Protein AF-A0A381KMI1-F1 (afdb_monomer_lite)

Radius of gyration: 19.14 Å; chains: 1; bounding box: 44×17×41 Å

pLDDT: mean 84.15, std 13.02, range [49.31, 94.44]

Secondary structure (DSSP, 8-state):
---HHHHHIIIIIHHHHHHHHT-SSGGGS------------SSTTT----

Organism: Clostridioides difficile (NCBI:txid1496)

Foldseek 3Di:
DDDPVRCCCVPPVLVVQCVVVVDPDSVPRDDDDDDDDDDDCPPCVPPVDD

InterPro domains:
  IPR022803 Large ribosomal subunit protein uL5 domain superfamily [G3DSA:3.30.1440.10] (1-50)
  IPR022803 Large ribosomal subunit protein uL5 domain superfamily [SSF55282] (4-49)
  IPR031310 Large ribosomal subunit protein uL5, N-terminal [PF00281] (25-49)

Structure (mmCIF, N/CA/C/O bac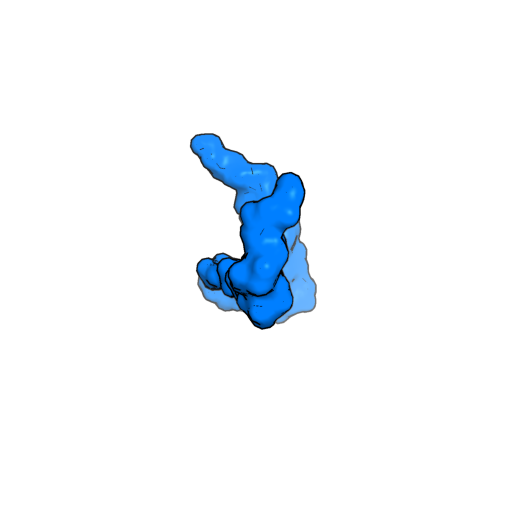kbone):
data_AF-A0A381KMI1-F1
#
_entry.id   AF-A0A381KMI1-F1
#
loop_
_atom_site.group_PDB
_atom_site.id
_atom_site.type_symbol
_atom_site.label_atom_id
_atom_site.label_alt_id
_atom_site.label_comp_id
_atom_site.label_asym_id
_atom_site.label_entity_id
_atom_site.label_seq_id
_atom_site.pdbx_PDB_ins_code
_atom_site.Cartn_x
_atom_site.Cartn_y
_atom_site.Cartn_z
_atom_site.occupancy
_atom_site.B_iso_or_equiv
_atom_site.auth_seq_id
_atom_site.auth_comp_id
_atom_site.auth_asym_id
_atom_site.auth_atom_id
_atom_site.pdbx_PDB_model_num
ATOM 1 N N . MET A 1 1 ? 14.239 6.526 9.202 1.00 59.03 1 MET A N 1
ATOM 2 C CA . MET A 1 1 ? 13.325 7.478 8.533 1.00 59.03 1 MET A CA 1
ATOM 3 C C . MET A 1 1 ? 12.415 6.678 7.616 1.00 59.03 1 MET A C 1
ATOM 5 O O . MET A 1 1 ? 12.939 5.931 6.799 1.00 59.03 1 MET A O 1
ATOM 9 N N . ALA A 1 2 ? 11.095 6.739 7.806 1.00 70.81 2 ALA A N 1
ATOM 10 C CA . ALA A 1 2 ? 10.146 6.078 6.906 1.00 70.81 2 ALA A CA 1
ATOM 11 C C . ALA A 1 2 ? 10.066 6.855 5.581 1.00 70.81 2 ALA A C 1
ATOM 13 O O . ALA A 1 2 ? 10.266 8.068 5.558 1.00 70.81 2 ALA A O 1
ATOM 14 N N . SER A 1 3 ? 9.819 6.171 4.461 1.00 90.94 3 SER A N 1
ATOM 15 C CA . SER A 1 3 ? 9.687 6.859 3.168 1.00 90.94 3 SER A CA 1
ATOM 16 C C . SER A 1 3 ? 8.398 7.690 3.126 1.00 90.94 3 SER A C 1
ATOM 18 O O . SER A 1 3 ? 7.377 7.287 3.685 1.00 90.94 3 SER A O 1
ATOM 20 N N . ARG A 1 4 ? 8.400 8.818 2.400 1.00 94.44 4 ARG A N 1
ATOM 21 C CA . ARG A 1 4 ? 7.210 9.680 2.232 1.00 94.44 4 ARG A CA 1
ATOM 22 C C . ARG A 1 4 ? 5.960 8.892 1.812 1.00 94.44 4 ARG A C 1
ATOM 24 O O . ARG A 1 4 ? 4.863 9.165 2.288 1.00 94.44 4 ARG A O 1
ATOM 31 N N . LEU A 1 5 ? 6.125 7.910 0.921 1.00 92.31 5 LEU A N 1
ATOM 32 C CA . LEU A 1 5 ? 5.024 7.070 0.439 1.00 92.31 5 LEU A CA 1
ATOM 33 C C . LEU A 1 5 ? 4.520 6.096 1.507 1.00 92.31 5 LEU A C 1
ATOM 35 O O . LEU A 1 5 ? 3.314 5.891 1.618 1.00 92.31 5 LEU A O 1
ATOM 39 N N . GLN A 1 6 ? 5.419 5.532 2.312 1.00 91.12 6 GLN A N 1
ATOM 40 C CA . GLN A 1 6 ? 5.043 4.662 3.423 1.00 91.12 6 GLN A CA 1
ATOM 41 C C . GLN A 1 6 ? 4.251 5.431 4.486 1.00 91.12 6 GLN A C 1
ATOM 43 O O . GLN A 1 6 ? 3.239 4.930 4.970 1.00 91.12 6 GLN A O 1
ATOM 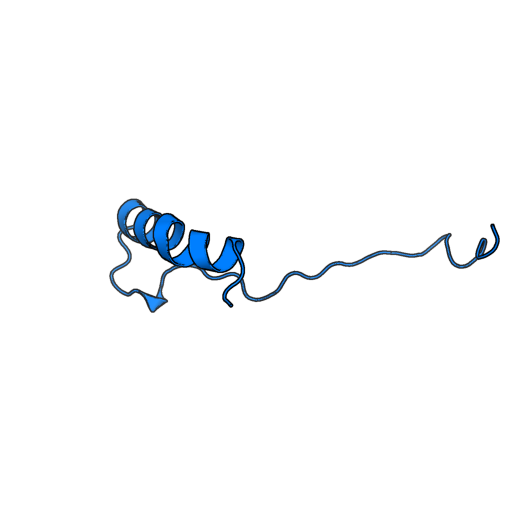48 N N . GLU A 1 7 ? 4.665 6.656 4.817 1.00 94.25 7 GLU A N 1
ATOM 49 C CA . GLU A 1 7 ? 3.928 7.492 5.768 1.00 94.25 7 GLU A CA 1
ATOM 50 C C . GLU A 1 7 ? 2.535 7.852 5.264 1.00 94.25 7 GLU A C 1
ATOM 52 O O . GLU A 1 7 ? 1.561 7.691 5.998 1.00 94.25 7 GLU A O 1
ATOM 57 N N . LYS A 1 8 ? 2.432 8.276 3.999 1.00 93.75 8 LYS A N 1
ATOM 58 C CA . LYS A 1 8 ? 1.147 8.568 3.362 1.00 93.75 8 LYS A CA 1
ATOM 59 C C . LYS A 1 8 ? 0.226 7.348 3.379 1.00 93.75 8 LYS A C 1
ATOM 61 O O . LYS A 1 8 ? -0.955 7.464 3.696 1.00 93.75 8 LYS A O 1
ATOM 66 N N . TYR A 1 9 ? 0.763 6.167 3.074 1.00 94.12 9 TYR A N 1
ATOM 67 C CA . TYR A 1 9 ? -0.020 4.938 3.092 1.00 94.12 9 TYR A CA 1
ATOM 68 C C . TYR A 1 9 ? -0.597 4.647 4.485 1.00 94.12 9 TYR A C 1
ATOM 70 O O . TYR A 1 9 ? -1.789 4.379 4.607 1.00 94.12 9 TYR A O 1
ATOM 78 N N . MET A 1 10 ? 0.222 4.748 5.534 1.00 91.56 10 MET A N 1
ATOM 79 C CA . MET A 1 10 ? -0.209 4.432 6.899 1.00 91.56 10 MET A CA 1
ATOM 80 C C . MET A 1 10 ? -1.168 5.475 7.484 1.00 91.56 10 MET A C 1
ATOM 82 O O . MET A 1 10 ? -2.100 5.104 8.190 1.00 91.56 10 MET A O 1
ATOM 86 N N . LYS A 1 11 ? -0.936 6.766 7.213 1.00 94.25 11 LYS A N 1
ATOM 87 C CA . LYS A 1 11 ? -1.699 7.869 7.821 1.00 94.25 11 LYS A CA 1
ATOM 88 C C . LYS A 1 11 ? -2.991 8.194 7.074 1.00 94.25 11 LYS A C 1
ATOM 90 O O . LYS A 1 11 ? -3.965 8.576 7.708 1.00 94.25 11 LYS A O 1
ATOM 95 N N . GLU A 1 12 ? -3.001 8.059 5.749 1.00 94.12 12 GLU A N 1
ATOM 96 C CA . GLU A 1 12 ? -4.114 8.527 4.911 1.00 94.12 12 GLU A CA 1
ATOM 97 C C . GLU A 1 12 ? -4.807 7.374 4.180 1.00 94.12 12 GLU A C 1
ATOM 99 O O . GLU A 1 12 ? -6.025 7.233 4.239 1.00 94.12 12 GLU A O 1
ATOM 104 N N . VAL A 1 13 ? -4.040 6.521 3.493 1.00 94.06 13 VAL A N 1
ATOM 105 C CA . VAL A 1 13 ? -4.615 5.529 2.568 1.00 94.06 13 VAL A CA 1
ATOM 106 C C . VAL A 1 13 ? -5.248 4.351 3.306 1.00 94.06 13 VAL A C 1
ATOM 108 O O . VAL A 1 13 ? -6.364 3.960 2.978 1.00 94.06 13 VAL A O 1
ATOM 111 N N . ALA A 1 14 ? -4.564 3.776 4.298 1.00 92.56 14 ALA A N 1
ATOM 112 C CA . ALA A 1 14 ? -5.058 2.609 5.026 1.00 92.56 14 ALA A CA 1
ATOM 113 C C . ALA A 1 14 ? -6.377 2.884 5.783 1.00 92.56 14 ALA A C 1
ATOM 115 O O . ALA A 1 14 ? -7.304 2.086 5.622 1.00 92.56 14 ALA A O 1
ATOM 116 N N . PRO A 1 15 ? -6.532 4.008 6.518 1.00 92.81 15 PRO A N 1
ATOM 117 C CA . PRO A 1 15 ? -7.811 4.364 7.136 1.00 92.81 15 PRO A CA 1
ATOM 118 C C . PRO A 1 15 ? -8.927 4.580 6.107 1.00 92.81 15 PRO A C 1
ATOM 120 O O . PRO A 1 15 ? -10.016 4.033 6.263 1.00 92.81 15 PRO A O 1
ATOM 123 N N . ALA A 1 16 ? -8.638 5.292 5.010 1.00 93.62 16 ALA A N 1
ATOM 124 C CA . ALA A 1 16 ? -9.620 5.545 3.956 1.00 93.62 16 ALA A CA 1
ATOM 125 C C . ALA A 1 16 ? -10.094 4.252 3.267 1.00 93.62 16 ALA A C 1
ATOM 127 O O . ALA A 1 16 ? -11.265 4.125 2.914 1.00 93.62 16 ALA A O 1
ATOM 128 N N . LEU A 1 17 ? -9.206 3.267 3.083 1.00 92.94 17 LEU A N 1
ATOM 129 C CA . LEU A 1 17 ? -9.570 1.948 2.556 1.00 92.94 17 LEU A CA 1
ATOM 130 C C . LEU A 1 17 ? -10.407 1.141 3.555 1.00 92.94 17 LEU A C 1
ATOM 132 O O . LEU A 1 17 ? -11.347 0.465 3.144 1.00 92.94 17 LEU A O 1
ATOM 136 N N . MET A 1 18 ? -10.084 1.215 4.847 1.00 91.00 18 MET A N 1
ATOM 137 C CA . MET A 1 18 ? -10.845 0.539 5.899 1.00 91.00 18 MET A CA 1
ATOM 138 C C . MET A 1 18 ? -12.282 1.055 5.977 1.00 91.00 18 MET A 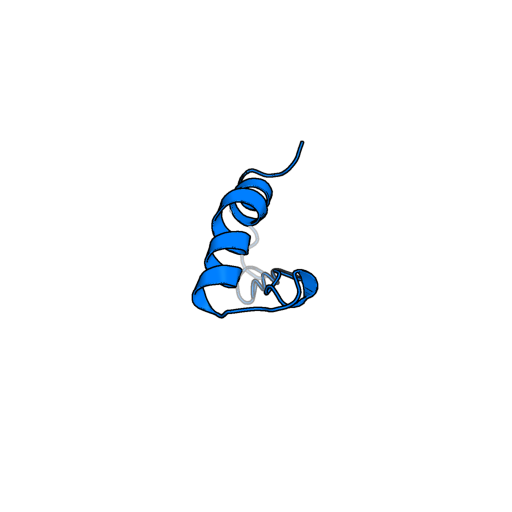C 1
ATOM 140 O O . MET A 1 18 ? -13.205 0.248 6.025 1.00 91.00 18 MET 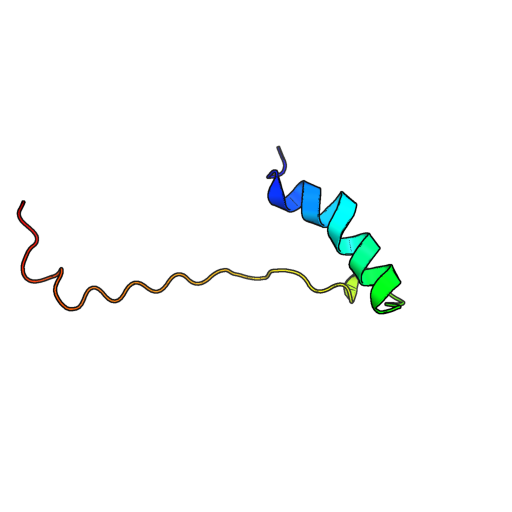A O 1
ATOM 144 N N . GLU A 1 19 ? -12.475 2.372 5.903 1.00 91.56 19 GLU A N 1
ATOM 145 C CA . GLU A 1 19 ? -13.802 2.995 5.891 1.00 91.56 19 GLU A CA 1
ATOM 146 C C . GLU A 1 19 ? -14.570 2.684 4.600 1.00 91.56 19 GLU A C 1
ATOM 148 O O . GLU A 1 19 ? -15.715 2.242 4.645 1.00 91.56 19 GLU A O 1
ATOM 153 N N . LYS A 1 20 ? -13.924 2.842 3.437 1.00 91.69 20 LYS A N 1
ATOM 154 C CA . LYS A 1 20 ? -14.572 2.651 2.132 1.00 91.69 20 LYS A CA 1
ATOM 155 C C . LYS A 1 20 ? -15.053 1.219 1.893 1.00 91.69 20 LYS A C 1
ATOM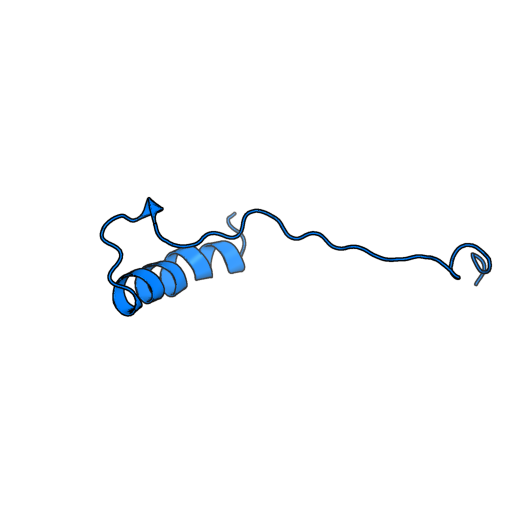 157 O O . LYS A 1 20 ? -16.058 1.024 1.215 1.00 91.69 20 LYS A O 1
ATOM 162 N N . PHE A 1 21 ? -14.317 0.227 2.390 1.00 91.38 21 PHE A N 1
ATOM 163 C CA . PHE A 1 21 ? -14.591 -1.188 2.128 1.00 91.38 21 PHE A CA 1
ATOM 164 C C . PHE A 1 21 ? -15.060 -1.962 3.366 1.00 91.38 21 PHE A C 1
ATOM 166 O O . PHE A 1 21 ? -15.391 -3.139 3.252 1.00 91.38 21 PHE A O 1
ATOM 173 N N . GLY A 1 22 ? -15.126 -1.315 4.534 1.00 88.75 22 GLY A N 1
ATOM 174 C CA . GLY A 1 22 ? -15.652 -1.910 5.763 1.00 88.75 22 GLY A CA 1
ATOM 175 C C . GLY A 1 22 ? -14.837 -3.096 6.284 1.00 88.75 22 GLY A C 1
ATOM 176 O O . GLY A 1 22 ? -15.417 -4.034 6.834 1.00 88.75 22 GLY A O 1
ATOM 177 N N . TYR A 1 23 ? -13.511 -3.088 6.093 1.00 90.50 23 TYR A N 1
ATOM 178 C CA . TYR A 1 23 ? -12.643 -4.157 6.597 1.00 90.50 23 TYR A CA 1
ATOM 179 C C . TYR A 1 23 ? -12.756 -4.259 8.121 1.00 90.50 23 TYR A C 1
ATOM 181 O O . TYR A 1 23 ? -12.691 -3.253 8.829 1.00 90.50 23 TYR A O 1
ATOM 189 N N . LYS A 1 24 ? -12.910 -5.482 8.636 1.00 87.19 24 LYS A N 1
ATOM 190 C CA . LYS A 1 24 ? -13.058 -5.724 10.082 1.00 87.19 24 LYS A CA 1
ATOM 191 C C . LYS A 1 24 ? -11.708 -5.884 10.766 1.00 87.19 24 LYS A C 1
ATOM 193 O O . LYS A 1 24 ? -11.604 -5.688 11.975 1.00 87.19 24 LYS A O 1
ATOM 198 N N . ASN A 1 25 ? -10.680 -6.238 10.001 1.00 89.06 25 ASN A N 1
ATOM 199 C CA . ASN A 1 25 ? -9.339 -6.468 10.502 1.00 89.06 25 ASN A CA 1
ATOM 200 C C . ASN A 1 25 ? -8.321 -5.600 9.750 1.00 89.06 25 ASN A C 1
ATOM 202 O O . ASN A 1 25 ? -8.305 -5.535 8.525 1.00 89.06 25 ASN A O 1
ATOM 206 N N . VAL A 1 26 ? -7.403 -4.978 10.490 1.00 86.56 26 VAL A N 1
ATOM 207 C CA . VAL A 1 26 ? -6.329 -4.128 9.945 1.00 86.56 26 VAL A CA 1
ATOM 208 C C . VAL A 1 26 ? -5.416 -4.906 8.986 1.00 86.56 26 VAL A C 1
ATOM 210 O O . VAL A 1 26 ? -4.822 -4.338 8.069 1.00 86.56 26 VAL A O 1
ATOM 213 N N . MET A 1 27 ? -5.312 -6.223 9.169 1.00 90.38 27 MET A N 1
ATOM 214 C CA . MET A 1 27 ? -4.516 -7.091 8.299 1.00 90.38 27 MET A CA 1
ATOM 215 C C . MET A 1 27 ? -5.169 -7.377 6.941 1.00 90.38 27 MET A C 1
ATOM 217 O O . MET A 1 27 ? -4.464 -7.813 6.035 1.00 90.38 27 MET A O 1
ATOM 221 N N . GLU A 1 28 ? -6.467 -7.100 6.779 1.00 90.00 28 GLU A N 1
ATOM 222 C CA . GLU A 1 28 ? -7.189 -7.239 5.503 1.00 90.00 28 GLU A CA 1
ATOM 223 C C . GLU A 1 28 ? -6.920 -6.065 4.553 1.00 90.00 28 GLU A C 1
ATOM 225 O O . GLU A 1 28 ? -7.196 -6.161 3.358 1.00 90.00 28 GLU A O 1
ATOM 230 N N . ILE A 1 29 ? -6.352 -4.962 5.057 1.00 91.81 29 ILE A N 1
ATOM 231 C CA . ILE A 1 29 ? -6.064 -3.778 4.248 1.00 91.81 29 ILE A CA 1
ATOM 232 C C . ILE A 1 29 ? -4.991 -4.134 3.195 1.00 91.81 29 ILE A C 1
ATOM 234 O O . ILE A 1 29 ? -3.892 -4.560 3.574 1.00 91.81 29 ILE A O 1
ATOM 238 N N . PRO A 1 30 ? -5.262 -3.938 1.887 1.00 90.56 30 PRO A N 1
ATOM 239 C CA . PRO A 1 30 ? -4.346 -4.316 0.810 1.00 90.56 30 PRO A CA 1
ATOM 240 C C . PRO A 1 30 ? -2.992 -3.603 0.884 1.00 90.56 30 PRO A C 1
ATOM 242 O O . PRO A 1 30 ? -2.935 -2.377 0.879 1.00 90.56 30 PRO A O 1
ATOM 245 N N . LYS A 1 31 ? -1.892 -4.367 0.864 1.00 91.56 31 LYS A N 1
ATOM 246 C CA . LYS A 1 31 ? -0.510 -3.855 0.937 1.00 91.56 31 LYS A CA 1
ATOM 247 C C . LYS A 1 31 ? 0.258 -4.114 -0.358 1.00 91.56 31 LYS A C 1
ATOM 249 O O . LYS A 1 31 ? 0.076 -5.141 -1.010 1.00 91.56 31 LYS A O 1
ATOM 254 N N . LEU A 1 32 ? 1.179 -3.211 -0.692 1.00 90.88 32 LEU A N 1
ATOM 255 C CA . LEU A 1 32 ? 2.120 -3.404 -1.794 1.00 90.88 32 LEU A CA 1
ATOM 256 C C . LEU A 1 32 ? 3.221 -4.391 -1.372 1.00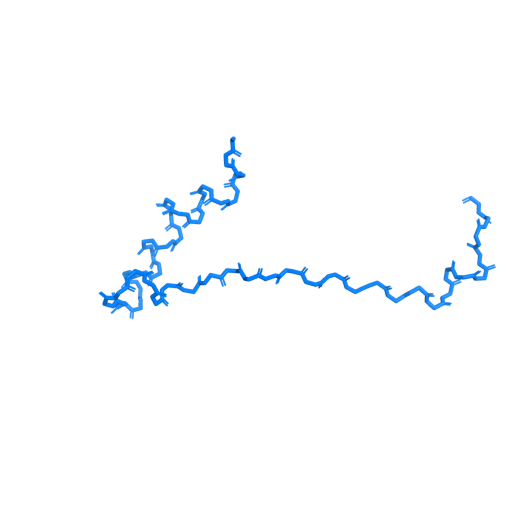 90.88 32 LEU A C 1
ATOM 258 O O . LEU A 1 32 ? 3.972 -4.108 -0.444 1.00 90.88 32 LEU A O 1
ATOM 262 N N . ASN A 1 33 ? 3.315 -5.537 -2.049 1.00 92.12 33 ASN A N 1
ATOM 263 C CA . ASN A 1 33 ? 4.314 -6.566 -1.734 1.00 92.12 33 ASN A CA 1
ATOM 264 C C . ASN A 1 33 ? 5.641 -6.326 -2.475 1.00 92.12 33 ASN A C 1
ATOM 266 O O . ASN A 1 33 ? 6.695 -6.203 -1.860 1.00 92.12 33 ASN A O 1
ATOM 270 N N . LYS A 1 34 ? 5.593 -6.209 -3.805 1.00 93.44 34 LYS A N 1
ATOM 271 C CA . LYS A 1 34 ? 6.775 -5.929 -4.626 1.00 93.44 34 LYS A CA 1
ATOM 272 C C . LYS A 1 34 ? 6.408 -5.141 -5.874 1.00 93.44 34 LYS A C 1
ATOM 274 O O . LYS A 1 34 ? 5.313 -5.303 -6.408 1.00 93.44 34 LYS A O 1
ATOM 279 N N . ILE A 1 35 ? 7.354 -4.344 -6.357 1.00 92.00 35 ILE A N 1
ATOM 280 C CA . ILE A 1 35 ? 7.309 -3.728 -7.683 1.00 92.00 35 ILE A CA 1
ATOM 281 C C . ILE A 1 35 ? 8.352 -4.454 -8.528 1.00 92.00 35 ILE A C 1
ATOM 283 O O . ILE A 1 35 ? 9.531 -4.453 -8.183 1.00 92.00 35 ILE A O 1
ATOM 287 N N . VAL A 1 36 ? 7.920 -5.105 -9.607 1.00 93.31 36 VAL A N 1
ATOM 288 C CA . VAL A 1 36 ? 8.831 -5.736 -10.569 1.00 93.31 36 VAL A CA 1
ATOM 289 C C . VAL A 1 36 ? 8.969 -4.796 -11.755 1.00 93.31 36 VAL A C 1
ATOM 291 O O . VAL A 1 36 ? 7.991 -4.537 -12.450 1.00 93.31 36 VAL A O 1
ATOM 294 N N . ILE A 1 37 ? 10.178 -4.288 -11.973 1.00 89.88 37 ILE A N 1
ATOM 295 C CA . ILE A 1 37 ? 10.516 -3.506 -13.160 1.00 89.88 37 ILE A CA 1
ATOM 296 C C . ILE A 1 37 ? 11.239 -4.454 -14.108 1.00 89.88 37 ILE A C 1
ATOM 298 O O . ILE A 1 37 ? 12.355 -4.884 -13.828 1.00 89.88 37 ILE A O 1
ATOM 302 N N . ASN A 1 38 ? 10.577 -4.815 -15.203 1.00 89.69 38 ASN A N 1
ATOM 303 C CA . ASN A 1 38 ? 11.196 -5.565 -16.284 1.00 89.69 38 ASN A CA 1
ATOM 304 C C . ASN A 1 38 ? 11.579 -4.590 -17.397 1.00 89.69 38 ASN A C 1
ATOM 306 O O . ASN A 1 38 ? 10.720 -3.870 -17.900 1.00 89.69 38 ASN A O 1
ATOM 310 N N . MET A 1 39 ? 12.850 -4.582 -17.786 1.00 83.38 39 MET A N 1
ATOM 311 C CA . MET A 1 39 ? 13.337 -3.802 -18.917 1.00 83.38 39 MET A CA 1
ATOM 312 C C . MET A 1 39 ? 13.915 -4.772 -19.944 1.00 83.38 39 MET A C 1
ATOM 314 O O . MET A 1 39 ? 14.955 -5.385 -19.717 1.00 83.38 39 MET A O 1
ATOM 318 N N . GLY A 1 40 ? 13.203 -4.947 -21.058 1.00 79.38 40 GLY A N 1
ATOM 319 C CA . GLY A 1 40 ? 13.663 -5.759 -22.180 1.00 79.38 40 GLY A CA 1
ATOM 320 C C . GLY A 1 40 ? 14.715 -5.001 -22.982 1.00 79.38 40 GLY A C 1
ATOM 321 O O . GLY A 1 40 ? 14.379 -4.105 -23.746 1.00 79.38 40 GLY A O 1
ATOM 322 N N . ILE A 1 41 ? 15.987 -5.354 -22.810 1.00 70.75 41 ILE A N 1
ATOM 323 C CA . ILE A 1 41 ? 17.117 -4.786 -23.560 1.00 70.75 41 ILE A CA 1
ATOM 324 C C . ILE A 1 41 ? 17.390 -5.687 -24.777 1.00 70.75 41 ILE A C 1
ATOM 326 O O . ILE A 1 41 ? 18.404 -6.380 -24.828 1.00 70.75 41 ILE A O 1
ATOM 330 N N . GLY A 1 42 ? 16.444 -5.741 -25.719 1.00 68.12 42 GLY A N 1
ATOM 331 C CA . GLY A 1 42 ? 16.619 -6.486 -26.975 1.00 68.12 42 GLY A CA 1
ATOM 332 C C . GLY A 1 42 ? 17.705 -5.856 -27.849 1.00 68.12 42 GLY A C 1
ATOM 333 O O . GLY A 1 42 ? 18.699 -6.505 -28.159 1.00 68.12 42 GLY A O 1
ATOM 334 N N . ASP A 1 43 ? 17.566 -4.556 -28.118 1.00 63.31 43 ASP A N 1
ATOM 335 C CA . ASP A 1 43 ? 18.420 -3.826 -29.071 1.00 63.31 43 ASP A CA 1
ATOM 336 C C . ASP A 1 43 ? 19.593 -3.085 -28.405 1.00 63.31 43 ASP A C 1
ATOM 338 O O . ASP A 1 43 ? 20.620 -2.823 -29.027 1.00 63.31 43 ASP A O 1
ATOM 342 N N . ALA A 1 44 ? 19.505 -2.793 -27.103 1.00 61.34 44 ALA A N 1
ATOM 343 C CA . ALA A 1 44 ? 20.586 -2.137 -26.355 1.00 61.34 44 ALA A CA 1
ATOM 344 C C . ALA A 1 44 ? 21.761 -3.083 -25.999 1.00 61.34 44 ALA A C 1
ATOM 346 O O . ALA A 1 44 ? 22.689 -2.691 -25.291 1.00 61.34 44 ALA A O 1
ATOM 347 N N . ARG A 1 45 ? 21.753 -4.323 -26.516 1.00 59.94 45 ARG A N 1
ATOM 348 C CA . ARG A 1 45 ? 22.950 -5.178 -26.593 1.00 59.94 45 ARG A CA 1
ATOM 349 C C . ARG A 1 45 ? 23.866 -4.807 -27.761 1.00 59.94 45 ARG A C 1
ATOM 351 O O . ARG A 1 45 ? 25.075 -4.941 -27.610 1.00 59.94 45 ARG A O 1
ATOM 358 N N . GLU A 1 46 ? 23.318 -4.365 -28.894 1.00 63.09 46 GLU A N 1
ATOM 359 C CA . GLU A 1 46 ? 24.101 -4.140 -30.121 1.00 63.09 46 GLU A CA 1
ATOM 360 C C . GLU A 1 46 ? 24.709 -2.730 -30.197 1.00 63.09 46 GLU A C 1
ATOM 362 O O . GLU A 1 46 ? 25.761 -2.560 -30.805 1.00 63.09 46 GLU A O 1
ATOM 367 N N . ASN A 1 47 ? 24.143 -1.745 -29.489 1.00 59.97 47 ASN A N 1
ATOM 368 C CA . ASN A 1 47 ? 24.674 -0.378 -29.415 1.00 59.97 47 ASN A CA 1
ATOM 369 C C . ASN A 1 47 ? 25.017 0.020 -27.968 1.00 59.97 47 ASN A C 1
ATOM 371 O O . ASN A 1 47 ? 24.306 0.792 -27.333 1.00 59.97 47 ASN A O 1
ATOM 375 N N . GLN A 1 48 ? 26.117 -0.526 -27.434 1.00 62.19 48 GLN A N 1
ATOM 376 C CA . GLN A 1 48 ? 26.692 -0.126 -26.134 1.00 62.19 48 GLN A CA 1
ATOM 377 C C . GLN A 1 48 ? 27.633 1.095 -26.209 1.00 62.19 48 GLN A C 1
ATOM 379 O O . GLN A 1 48 ? 28.274 1.432 -25.213 1.00 62.19 48 GLN A O 1
ATOM 384 N N . LYS A 1 49 ? 27.755 1.753 -27.365 1.00 56.47 49 LYS A N 1
ATOM 385 C CA . LYS A 1 49 ? 28.596 2.941 -27.545 1.00 56.47 49 LYS A CA 1
ATOM 386 C C . LYS A 1 49 ? 27.786 4.062 -28.180 1.00 56.47 49 LYS A C 1
ATOM 388 O O . LYS A 1 49 ? 27.558 4.024 -29.381 1.00 56.47 49 LYS A O 1
ATOM 393 N N . ASP A 1 50 ? 27.334 4.978 -27.332 1.00 49.31 50 ASP A N 1
ATOM 394 C CA . ASP A 1 50 ? 27.723 6.395 -27.333 1.00 49.31 50 ASP A CA 1
ATOM 395 C C . ASP A 1 50 ? 27.493 6.981 -25.928 1.00 49.31 50 ASP A C 1
ATOM 397 O O . ASP A 1 50 ? 26.471 6.619 -25.295 1.00 49.31 50 ASP A O 1
#

Sequence (50 aa):
MASRLQEKYMKEVAPALMEKFGYKNVMEIPKLNKIVINMGIGDARENQKD